Protein AF-A0AAU8ZPM2-F1 (afdb_monomer)

pLDDT: mean 75.2, std 10.88, range [46.59, 88.56]

Foldseek 3Di:
DDPDDDWAKDKDWDWDCDPPPDIDIDIDMDTDHDPVCVPSVVVRVVVSCVCSPCPPPVVVVVVVVVVVVVVVVVD

Sequence (75 aa):
MSEQDKPSVKINITVTLNEAPCINVEVSKEFNIPENAPYIASFLEKIGEHIASEGTTTEAIKKAIKDTIKKRNIH

Secondary structure (DSSP, 8-state):
-------EEEEEEEEEE-STT-EEEEEEEEEE--TT-HHHHHHHHHHHHHHHSTTTHHHHHHHHHHHHHHHHTT-

Radius of gyration: 17.47 Å; Cα contacts (8 Å, |Δi|>4): 70; chains: 1; bounding box: 35×18×57 Å

Mean predicted aligned error: 9.03 Å

Structure (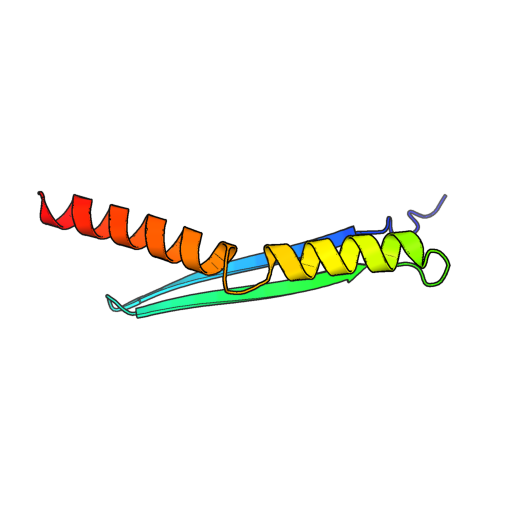mmCIF, N/CA/C/O backbone):
data_A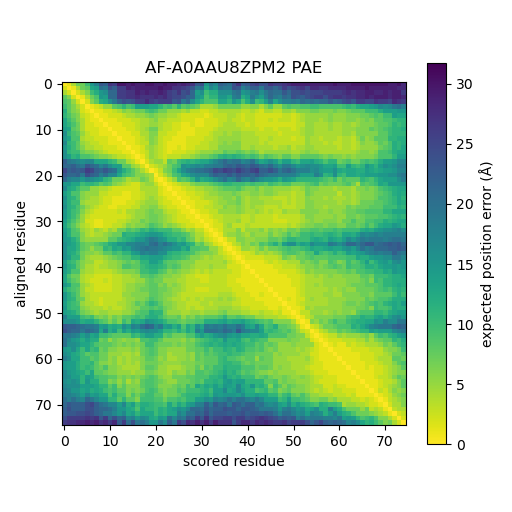F-A0AAU8ZPM2-F1
#
_entry.id   AF-A0AAU8ZPM2-F1
#
loop_
_atom_site.group_PDB
_atom_site.id
_atom_site.type_symbol
_atom_site.label_atom_id
_atom_site.label_alt_id
_atom_site.label_comp_id
_atom_site.label_asym_id
_atom_site.label_entity_id
_atom_site.label_seq_id
_atom_site.pdbx_PDB_ins_code
_atom_site.Cartn_x
_atom_site.Cartn_y
_atom_site.Cartn_z
_atom_site.occupancy
_atom_site.B_iso_or_equiv
_atom_site.auth_seq_id
_atom_site.auth_comp_id
_atom_site.auth_asym_id
_atom_site.auth_atom_id
_atom_site.pdbx_PDB_model_num
ATOM 1 N N . MET A 1 1 ? -1.120 10.748 -31.338 1.00 46.59 1 MET A N 1
ATOM 2 C CA . MET A 1 1 ? -0.011 10.133 -30.581 1.00 46.59 1 MET A CA 1
ATOM 3 C C . MET A 1 1 ? -0.661 9.317 -29.487 1.00 46.59 1 MET A C 1
ATOM 5 O O . MET A 1 1 ? -1.329 9.911 -28.653 1.00 46.59 1 MET A O 1
ATOM 9 N N . SER A 1 2 ? -0.613 7.992 -29.593 1.00 47.94 2 SER A N 1
ATOM 10 C CA . SER A 1 2 ? -1.256 7.080 -28.643 1.00 47.94 2 SER A CA 1
ATOM 11 C C . SER A 1 2 ? -0.643 7.270 -27.255 1.00 47.94 2 SER A C 1
ATOM 13 O O . SER A 1 2 ? 0.579 7.379 -27.154 1.00 47.94 2 SER A O 1
ATOM 15 N N . GLU A 1 3 ? -1.475 7.348 -26.214 1.00 57.72 3 GLU A N 1
ATOM 16 C CA . GLU A 1 3 ? -1.062 7.315 -24.806 1.00 57.72 3 GLU A CA 1
ATOM 17 C C . GLU A 1 3 ? -0.376 5.974 -24.529 1.00 57.72 3 GLU A C 1
ATOM 19 O O . GLU A 1 3 ? -1.000 5.023 -24.080 1.00 57.72 3 GLU A O 1
ATOM 24 N N . GLN A 1 4 ? 0.904 5.853 -24.870 1.00 55.09 4 GLN A N 1
ATOM 2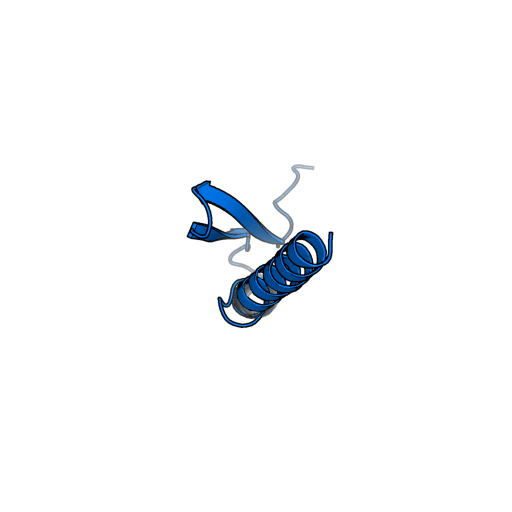5 C CA . GLN A 1 4 ? 1.709 4.750 -24.373 1.00 55.09 4 GLN A CA 1
ATOM 26 C C . GLN A 1 4 ? 1.844 4.934 -22.860 1.00 55.09 4 GLN A C 1
ATOM 28 O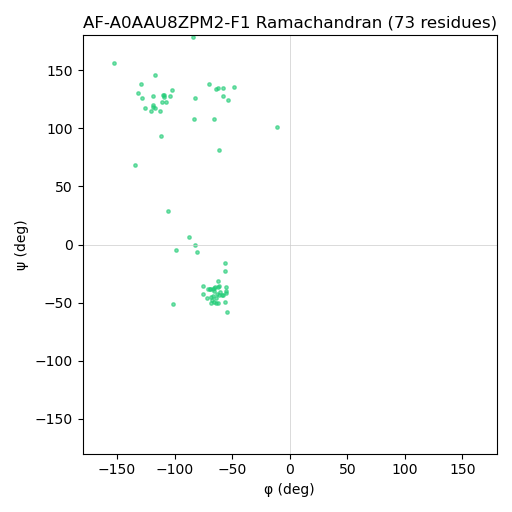 O . GLN A 1 4 ? 2.483 5.876 -22.387 1.00 55.09 4 GLN A O 1
ATOM 33 N N . ASP A 1 5 ? 1.144 4.053 -22.153 1.00 65.50 5 ASP A N 1
ATOM 34 C CA . ASP A 1 5 ? 1.225 3.696 -20.743 1.00 65.50 5 ASP A CA 1
ATOM 35 C C . ASP A 1 5 ? 2.453 4.245 -20.006 1.00 65.50 5 ASP A C 1
ATOM 37 O O . ASP A 1 5 ? 3.570 3.731 -20.101 1.00 65.50 5 ASP A O 1
ATOM 41 N N . LYS A 1 6 ? 2.244 5.324 -19.243 1.00 79.56 6 LYS A N 1
ATOM 42 C CA . LYS A 1 6 ? 3.286 5.863 -18.367 1.00 79.56 6 LYS A CA 1
ATOM 43 C C . LYS A 1 6 ? 3.617 4.828 -17.286 1.00 79.56 6 LYS A C 1
ATOM 45 O O . LYS A 1 6 ? 2.686 4.338 -16.636 1.00 79.56 6 L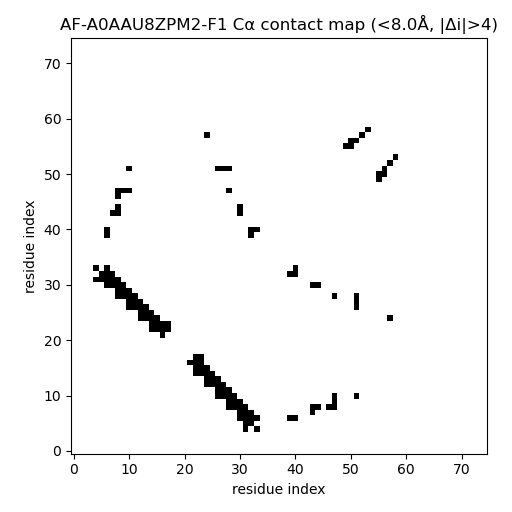YS A O 1
ATOM 50 N N . PRO A 1 7 ? 4.914 4.570 -17.023 1.00 84.94 7 PRO A N 1
ATOM 51 C CA . PRO A 1 7 ? 5.314 3.670 -15.958 1.00 84.94 7 PRO A CA 1
ATOM 52 C C . PRO A 1 7 ? 4.674 4.079 -14.634 1.00 84.94 7 PRO A C 1
ATOM 54 O O . PRO A 1 7 ? 4.811 5.227 -14.203 1.00 84.94 7 PRO A O 1
ATOM 57 N N . SER A 1 8 ? 3.958 3.163 -14.000 1.00 87.31 8 SER A N 1
ATOM 58 C CA . SER A 1 8 ? 3.219 3.456 -12.778 1.00 87.31 8 SER A CA 1
ATOM 59 C C . SER A 1 8 ? 3.053 2.222 -11.900 1.00 87.31 8 SER A C 1
ATOM 61 O O . SER A 1 8 ? 3.106 1.081 -12.354 1.00 87.31 8 SER A O 1
ATOM 63 N N . VAL A 1 9 ? 2.860 2.475 -10.608 1.00 87.75 9 VAL A N 1
ATOM 64 C CA . VAL A 1 9 ? 2.385 1.489 -9.641 1.00 87.75 9 VAL A CA 1
ATOM 65 C C . VAL A 1 9 ? 1.069 1.999 -9.077 1.00 87.75 9 VAL A C 1
ATOM 67 O O . VAL A 1 9 ? 0.976 3.143 -8.626 1.00 87.75 9 VAL A O 1
ATOM 70 N N . LYS A 1 10 ? 0.041 1.160 -9.119 1.00 88.44 10 LYS A N 1
ATOM 71 C CA . LYS A 1 10 ? -1.259 1.415 -8.508 1.00 88.44 10 LYS A CA 1
ATOM 72 C C . LYS A 1 10 ? -1.407 0.495 -7.307 1.00 88.44 10 LYS A C 1
ATOM 74 O O . LYS A 1 10 ? -1.201 -0.710 -7.414 1.00 88.44 10 LYS A O 1
ATOM 79 N N . ILE A 1 11 ? -1.759 1.070 -6.164 1.00 86.38 11 ILE A N 1
ATOM 80 C CA . ILE A 1 11 ? -1.964 0.341 -4.912 1.00 86.38 11 ILE A CA 1
ATOM 81 C C . ILE A 1 11 ? -3.412 0.564 -4.500 1.00 86.38 11 ILE A C 1
ATOM 83 O O . ILE A 1 11 ? -3.817 1.704 -4.272 1.00 86.38 11 ILE A O 1
ATOM 87 N N . ASN A 1 12 ? -4.191 -0.510 -4.423 1.00 86.12 12 ASN A N 1
ATOM 88 C CA . ASN A 1 12 ? -5.557 -0.467 -3.918 1.00 86.12 12 ASN A CA 1
ATOM 89 C C . ASN A 1 12 ? -5.566 -1.050 -2.507 1.00 86.12 12 ASN A C 1
ATOM 91 O O . ASN A 1 12 ? -5.070 -2.152 -2.277 1.00 86.12 12 ASN A O 1
ATOM 95 N N . ILE A 1 13 ? -6.132 -0.298 -1.569 1.00 84.19 13 ILE A N 1
ATOM 96 C CA . ILE A 1 13 ? -6.276 -0.711 -0.176 1.00 84.19 13 ILE A CA 1
ATOM 97 C C . ILE A 1 13 ? -7.768 -0.787 0.115 1.00 84.19 13 ILE A C 1
ATOM 99 O O . ILE A 1 13 ? -8.464 0.229 0.064 1.00 84.19 13 ILE A O 1
ATOM 103 N N . THR A 1 14 ? -8.244 -1.980 0.440 1.00 83.62 14 THR A N 1
ATOM 104 C CA . THR A 1 14 ? -9.627 -2.226 0.838 1.00 83.62 14 THR A CA 1
ATOM 105 C C . THR A 1 14 ? -9.654 -2.505 2.332 1.00 83.62 14 THR A C 1
ATOM 107 O O . THR A 1 14 ? -8.989 -3.418 2.816 1.00 83.62 14 THR A O 1
ATOM 110 N N . VAL A 1 15 ? -10.427 -1.711 3.072 1.00 81.44 15 VAL A N 1
ATOM 111 C CA . VAL A 1 15 ? -10.663 -1.922 4.504 1.00 81.44 15 VAL A CA 1
ATOM 112 C C . VAL A 1 15 ? -12.125 -2.292 4.690 1.00 81.44 15 VAL A C 1
ATOM 114 O O . VAL A 1 15 ? -13.009 -1.471 4.447 1.00 81.44 15 VAL A O 1
ATOM 117 N N . THR A 1 16 ? -12.371 -3.515 5.146 1.00 81.94 16 THR A N 1
ATOM 118 C CA . THR A 1 16 ? -13.719 -4.035 5.382 1.00 81.94 16 THR A CA 1
ATOM 119 C C . THR A 1 16 ? -13.945 -4.196 6.876 1.00 81.94 16 THR A C 1
ATOM 121 O O . THR A 1 16 ? -13.208 -4.911 7.558 1.00 81.94 16 THR A O 1
ATOM 124 N N . LEU A 1 17 ? -14.979 -3.530 7.387 1.00 74.81 17 LEU A N 1
ATOM 125 C CA . LEU A 1 17 ? -15.462 -3.726 8.749 1.00 74.81 17 LEU A CA 1
ATOM 126 C C . LEU A 1 17 ? -16.400 -4.938 8.750 1.00 74.81 17 LEU A C 1
ATOM 128 O O . LEU A 1 17 ? -17.511 -4.849 8.232 1.00 74.81 17 LEU A O 1
ATOM 132 N N . ASN A 1 18 ? -15.954 -6.057 9.319 1.00 68.62 18 ASN A N 1
ATOM 133 C CA . ASN A 1 18 ? -16.855 -7.157 9.659 1.00 68.62 18 ASN A CA 1
ATOM 134 C C . ASN A 1 18 ? -17.493 -6.861 11.028 1.00 68.62 18 ASN A C 1
ATOM 136 O O . ASN A 1 18 ? -17.203 -5.834 11.652 1.00 68.62 18 ASN A O 1
ATOM 140 N N . GLU A 1 19 ? -18.384 -7.735 11.507 1.00 67.75 19 GLU A N 1
ATOM 141 C CA . GLU A 1 19 ? -18.924 -7.608 12.865 1.00 67.75 19 GLU A CA 1
ATOM 142 C C . GLU A 1 19 ? -17.791 -7.388 13.882 1.00 67.75 19 GLU A C 1
ATOM 144 O O . GLU A 1 19 ? -16.721 -8.003 13.805 1.00 67.75 19 GLU A O 1
ATOM 149 N N . ALA A 1 20 ? -17.997 -6.443 14.804 1.00 57.41 20 ALA A N 1
ATOM 150 C CA . ALA A 1 20 ? -16.952 -6.010 15.720 1.00 57.41 20 ALA A CA 1
ATOM 151 C C . ALA A 1 20 ? -16.415 -7.200 16.545 1.0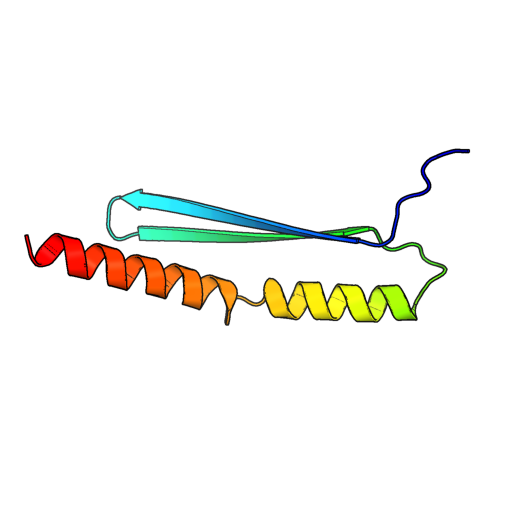0 57.41 20 ALA A C 1
ATOM 153 O O . ALA A 1 20 ? -17.221 -7.952 17.091 1.00 57.41 20 ALA A O 1
ATOM 154 N N . PRO A 1 21 ? -15.085 -7.361 16.709 1.00 58.31 21 PRO A N 1
ATOM 155 C CA . PRO A 1 21 ? -13.992 -6.473 16.306 1.00 58.31 21 PRO A CA 1
ATOM 156 C C . PRO A 1 21 ? -13.209 -6.977 15.073 1.00 58.31 21 PRO A C 1
ATOM 158 O O . PRO A 1 21 ? -12.011 -6.710 14.963 1.00 58.31 21 PRO A O 1
ATOM 161 N N . CYS A 1 22 ? -13.832 -7.732 14.167 1.00 62.88 22 CYS A N 1
ATOM 162 C CA . CYS A 1 22 ? -13.135 -8.271 13.001 1.00 62.88 22 CYS A CA 1
ATOM 163 C C . CYS A 1 22 ? -13.036 -7.229 11.882 1.00 62.88 22 CYS A C 1
ATOM 165 O O . CYS A 1 22 ? -14.033 -6.674 11.431 1.00 62.88 22 CYS A O 1
ATOM 167 N N . ILE A 1 23 ? -11.819 -6.976 11.407 1.00 68.31 23 ILE A N 1
ATOM 168 C CA . ILE A 1 23 ? -11.553 -6.078 10.281 1.00 68.31 23 ILE A CA 1
ATOM 169 C C . ILE A 1 23 ? -10.616 -6.803 9.338 1.00 68.31 23 ILE A C 1
ATOM 171 O O . ILE A 1 23 ? -9.592 -7.335 9.770 1.00 68.31 23 ILE A O 1
ATOM 175 N N . ASN A 1 24 ? -10.979 -6.814 8.063 1.00 76.69 24 ASN A N 1
ATOM 176 C CA . ASN A 1 24 ? -10.135 -7.338 7.007 1.00 76.69 24 ASN A CA 1
ATOM 177 C C . ASN A 1 24 ? -9.481 -6.166 6.270 1.00 76.69 24 ASN A C 1
ATOM 179 O O . ASN A 1 24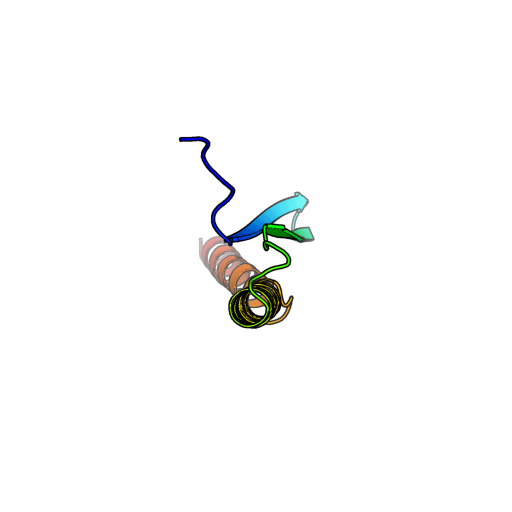 ? -10.157 -5.189 5.934 1.00 76.69 24 ASN A O 1
ATOM 183 N N . VAL A 1 25 ? -8.173 -6.253 6.047 1.00 78.38 25 VAL A N 1
ATOM 184 C CA . VAL A 1 25 ? -7.424 -5.282 5.246 1.00 78.38 25 VAL A CA 1
ATOM 185 C C . VAL A 1 25 ? -6.801 -6.048 4.099 1.00 78.38 25 VAL A C 1
ATOM 187 O O . VAL A 1 25 ? -5.940 -6.896 4.315 1.00 78.38 25 VAL A O 1
ATOM 190 N N . GLU A 1 26 ? -7.234 -5.733 2.889 1.00 82.00 26 GLU A N 1
ATOM 191 C CA . GLU A 1 26 ? -6.701 -6.315 1.666 1.00 82.00 26 GLU A CA 1
ATOM 192 C C . GLU A 1 26 ? -5.923 -5.242 0.918 1.00 82.00 26 GLU A C 1
ATOM 194 O O . GLU A 1 26 ? -6.421 -4.138 0.682 1.00 82.00 26 GLU A O 1
ATOM 199 N N . VAL A 1 27 ? -4.687 -5.562 0.548 1.00 82.88 27 VAL A N 1
ATOM 200 C CA . VAL A 1 27 ? -3.828 -4.674 -0.232 1.00 82.88 27 VAL A CA 1
ATOM 201 C C . VAL A 1 27 ? -3.501 -5.371 -1.543 1.00 82.88 27 VAL A C 1
ATOM 203 O O . VAL A 1 27 ? -2.913 -6.450 -1.546 1.00 82.88 27 VAL A O 1
ATOM 206 N N . SER A 1 28 ? -3.876 -4.760 -2.664 1.00 85.00 28 SER A N 1
ATOM 207 C CA . SER A 1 28 ? -3.512 -5.229 -4.000 1.00 85.00 28 SER A CA 1
ATOM 208 C C . SER A 1 28 ? -2.652 -4.195 -4.716 1.00 85.00 28 SER A C 1
ATOM 210 O O . SER A 1 28 ? -2.792 -2.986 -4.517 1.00 85.00 28 SER A O 1
ATOM 212 N N . LYS A 1 29 ? -1.721 -4.680 -5.538 1.00 86.44 29 LYS A N 1
ATOM 213 C CA . LYS A 1 29 ? -0.783 -3.853 -6.297 1.00 86.44 29 LYS A CA 1
ATOM 214 C C . LYS A 1 29 ? -0.803 -4.250 -7.766 1.00 86.44 29 LYS A C 1
ATOM 216 O O . LYS A 1 29 ? -0.827 -5.435 -8.087 1.00 86.44 29 LYS A O 1
ATOM 221 N N . GLU A 1 30 ? -0.783 -3.253 -8.633 1.00 88.06 30 GLU A N 1
ATOM 222 C CA . GLU A 1 30 ? -0.763 -3.394 -10.084 1.00 88.06 30 GLU A CA 1
ATOM 223 C C . GLU A 1 30 ? 0.391 -2.549 -10.627 1.00 88.06 30 GLU A C 1
ATOM 225 O O . GLU A 1 30 ? 0.513 -1.365 -10.302 1.00 88.06 30 GLU A O 1
ATOM 230 N N . PHE A 1 31 ? 1.265 -3.172 -11.414 1.00 85.69 31 PHE A N 1
ATOM 231 C CA . PHE A 1 31 ? 2.422 -2.518 -12.012 1.00 85.69 31 PHE A CA 1
ATOM 232 C C . PHE A 1 31 ? 2.209 -2.379 -13.509 1.00 85.69 31 PHE A C 1
ATOM 234 O O . PHE A 1 31 ? 1.962 -3.362 -14.202 1.00 85.69 31 PHE A O 1
ATOM 241 N N . ASN A 1 32 ? 2.365 -1.158 -13.998 1.00 87.00 32 ASN A N 1
ATOM 242 C CA . ASN A 1 32 ? 2.418 -0.860 -15.414 1.00 87.00 32 ASN A CA 1
ATOM 243 C C . ASN A 1 32 ? 3.845 -0.414 -15.721 1.00 87.00 32 ASN A C 1
ATOM 245 O O . ASN A 1 32 ? 4.203 0.735 -15.472 1.00 87.00 32 ASN A O 1
ATOM 249 N N . ILE A 1 33 ? 4.699 -1.347 -16.136 1.00 82.38 33 ILE A N 1
ATOM 250 C CA . ILE A 1 33 ? 6.127 -1.108 -16.347 1.00 82.38 33 ILE A CA 1
ATOM 251 C C . ILE A 1 33 ? 6.470 -1.537 -17.777 1.00 82.38 33 ILE A C 1
ATOM 253 O O . ILE A 1 33 ? 6.346 -2.719 -18.092 1.00 82.38 33 ILE A O 1
ATOM 257 N N . PRO A 1 34 ? 6.930 -0.621 -18.646 1.00 77.50 34 PRO A N 1
ATOM 258 C CA . PRO A 1 34 ? 7.419 -1.003 -19.962 1.00 77.50 34 PRO A CA 1
ATOM 259 C C . PRO A 1 34 ? 8.745 -1.767 -19.841 1.00 77.50 34 PRO A C 1
ATOM 261 O O . PRO A 1 34 ? 9.640 -1.356 -19.098 1.00 77.50 34 PRO A O 1
ATOM 264 N N . GLU A 1 35 ? 8.905 -2.834 -20.631 1.00 73.75 35 GLU A N 1
ATOM 265 C CA . GLU A 1 35 ? 10.090 -3.718 -20.628 1.00 73.75 35 GLU A CA 1
ATOM 266 C C . GLU A 1 35 ? 11.414 -2.969 -20.872 1.00 73.75 35 GLU A C 1
ATOM 268 O O . GLU A 1 35 ? 12.486 -3.393 -20.444 1.00 73.75 35 GLU A O 1
ATOM 273 N N . ASN A 1 36 ? 11.338 -1.796 -21.502 1.00 76.75 36 ASN A N 1
ATOM 274 C CA . ASN A 1 36 ? 12.490 -1.032 -21.972 1.00 76.75 36 ASN A CA 1
ATOM 275 C C . ASN A 1 36 ? 13.082 -0.088 -20.903 1.00 76.75 36 ASN A C 1
ATOM 277 O O . ASN A 1 36 ? 13.958 0.717 -21.223 1.00 76.75 36 ASN A O 1
ATOM 281 N N . ALA A 1 37 ? 12.605 -0.132 -19.651 1.00 71.06 37 ALA A N 1
ATOM 282 C CA . ALA A 1 37 ? 13.016 0.797 -18.592 1.00 71.06 37 ALA A CA 1
ATOM 283 C C . ALA A 1 37 ? 13.327 0.096 -17.247 1.00 71.06 37 ALA A C 1
ATOM 285 O O . ALA A 1 37 ? 12.631 0.324 -16.252 1.00 71.06 37 ALA A O 1
ATOM 286 N N . PRO A 1 38 ? 14.409 -0.705 -17.161 1.00 75.19 38 PRO A N 1
ATOM 287 C CA . PRO A 1 38 ? 14.708 -1.542 -15.989 1.00 75.19 38 PRO A CA 1
ATOM 288 C C . PRO A 1 38 ? 14.945 -0.744 -14.695 1.00 75.19 38 PRO A C 1
ATOM 290 O O . PRO A 1 38 ? 14.602 -1.197 -13.605 1.00 75.19 38 PRO A O 1
ATOM 293 N N . TYR A 1 39 ? 15.481 0.477 -14.791 1.00 80.31 39 TYR A N 1
ATOM 294 C CA . TYR A 1 39 ? 15.657 1.350 -13.624 1.00 80.31 39 TYR A CA 1
ATOM 295 C C . TYR A 1 39 ? 14.324 1.853 -13.059 1.00 80.31 39 TYR A C 1
ATOM 297 O O . TYR A 1 39 ? 14.158 1.936 -11.843 1.00 80.31 39 TYR A O 1
ATOM 305 N N . ILE A 1 40 ? 13.369 2.165 -13.939 1.00 82.94 40 ILE A N 1
ATOM 306 C CA . ILE A 1 40 ? 12.028 2.606 -13.546 1.00 82.94 40 ILE A CA 1
ATOM 307 C C . ILE A 1 40 ? 11.257 1.422 -12.957 1.00 82.94 40 ILE A C 1
ATOM 309 O O . ILE A 1 40 ? 10.593 1.587 -11.938 1.00 82.94 40 ILE A O 1
ATOM 313 N N . ALA A 1 41 ? 11.428 0.229 -13.534 1.00 82.69 41 ALA A N 1
ATOM 314 C CA . ALA A 1 41 ? 10.881 -1.014 -13.006 1.00 82.69 41 ALA A CA 1
ATOM 315 C C . ALA A 1 41 ? 11.299 -1.244 -11.548 1.00 82.69 41 ALA A C 1
ATOM 317 O O . ALA A 1 41 ? 10.455 -1.265 -10.655 1.00 82.69 41 ALA A O 1
ATOM 318 N N . SER A 1 42 ? 12.613 -1.286 -11.296 1.00 85.62 42 SER A N 1
ATOM 319 C CA . SER A 1 42 ? 13.157 -1.552 -9.960 1.00 85.62 42 SER A CA 1
ATOM 320 C C . SER A 1 42 ? 12.742 -0.496 -8.931 1.00 85.62 42 SER A C 1
ATOM 322 O O . SER A 1 42 ? 12.515 -0.809 -7.761 1.00 85.62 42 SER A O 1
ATOM 324 N N . PHE A 1 43 ? 12.636 0.771 -9.341 1.00 88.56 43 PHE A N 1
ATOM 325 C CA . PHE A 1 43 ? 12.169 1.835 -8.458 1.00 88.56 43 PHE A CA 1
ATOM 326 C C . PHE A 1 43 ? 10.687 1.675 -8.092 1.00 88.56 43 PHE A C 1
ATOM 328 O O . PHE A 1 43 ? 10.340 1.745 -6.911 1.00 88.56 43 PHE A O 1
ATOM 335 N N . LEU A 1 44 ? 9.823 1.431 -9.082 1.00 88.12 44 LEU A N 1
ATOM 336 C CA . LEU A 1 44 ? 8.386 1.264 -8.863 1.00 88.12 44 LEU A CA 1
ATOM 337 C C . LEU A 1 44 ? 8.079 0.005 -8.049 1.00 88.12 44 LEU A C 1
ATOM 339 O O . LEU A 1 44 ? 7.255 0.075 -7.140 1.00 88.12 44 LEU A O 1
ATOM 343 N N . GLU A 1 45 ? 8.780 -1.101 -8.303 1.00 86.50 45 GLU A N 1
ATOM 344 C CA . GLU A 1 45 ? 8.694 -2.328 -7.502 1.00 86.50 45 GLU A CA 1
ATOM 345 C C . GLU A 1 45 ? 9.007 -2.060 -6.031 1.00 86.50 45 GLU A C 1
ATOM 347 O O . GLU A 1 45 ? 8.193 -2.389 -5.168 1.00 86.50 45 GLU A O 1
ATOM 352 N N . LYS A 1 46 ? 10.119 -1.371 -5.737 1.00 87.75 46 LYS A N 1
ATOM 353 C CA . LYS A 1 46 ? 10.494 -1.014 -4.359 1.00 87.75 46 LYS A CA 1
ATOM 354 C C . LYS A 1 46 ? 9.450 -0.138 -3.675 1.00 87.75 46 LYS A C 1
ATOM 356 O O . LYS A 1 46 ? 9.163 -0.350 -2.499 1.00 87.75 46 LYS A O 1
ATOM 361 N N . ILE A 1 47 ? 8.870 0.832 -4.386 1.00 86.19 47 ILE A N 1
ATOM 362 C CA . ILE A 1 47 ? 7.768 1.649 -3.854 1.00 86.19 47 ILE A CA 1
ATOM 363 C C . ILE A 1 47 ? 6.559 0.768 -3.541 1.00 86.19 47 ILE A C 1
ATOM 365 O O . ILE A 1 47 ? 6.011 0.842 -2.440 1.00 86.19 47 ILE A O 1
ATOM 369 N N . GLY A 1 48 ? 6.154 -0.066 -4.500 1.00 83.88 48 GLY A N 1
ATOM 370 C CA . GLY A 1 48 ? 5.017 -0.965 -4.358 1.00 83.88 48 GLY A CA 1
ATOM 371 C C . GLY A 1 48 ? 5.193 -1.926 -3.190 1.00 83.88 48 GLY A C 1
ATOM 372 O O . GLY A 1 48 ? 4.268 -2.105 -2.410 1.00 83.88 48 GLY A O 1
ATOM 373 N N . GLU A 1 49 ? 6.379 -2.503 -3.022 1.00 83.50 49 GLU A N 1
ATOM 374 C CA . GLU A 1 49 ? 6.704 -3.371 -1.890 1.00 83.50 49 GLU A CA 1
ATOM 375 C C . GLU A 1 49 ? 6.730 -2.624 -0.566 1.00 83.50 49 GLU A C 1
ATOM 377 O O . GLU A 1 49 ? 6.168 -3.115 0.406 1.00 83.50 49 GLU A O 1
ATOM 382 N N . HIS A 1 50 ? 7.330 -1.436 -0.508 1.00 83.00 50 HIS A N 1
ATOM 383 C CA . HIS A 1 50 ? 7.414 -0.686 0.739 1.00 83.00 50 HIS A CA 1
ATOM 384 C C . HIS A 1 50 ? 6.024 -0.273 1.241 1.00 83.00 50 HIS A C 1
ATOM 386 O O . HIS A 1 50 ? 5.694 -0.494 2.407 1.00 83.00 50 HIS A O 1
ATOM 392 N N . ILE A 1 51 ? 5.185 0.259 0.346 1.00 77.69 51 ILE A N 1
ATOM 393 C CA . ILE A 1 51 ? 3.836 0.730 0.682 1.00 77.69 51 ILE A CA 1
ATOM 394 C C . ILE A 1 51 ? 2.868 -0.441 0.885 1.00 77.69 51 ILE A C 1
ATOM 396 O O . ILE A 1 51 ? 2.072 -0.413 1.824 1.00 77.69 51 ILE A O 1
ATOM 400 N N . ALA A 1 52 ? 2.918 -1.467 0.030 1.00 69.81 52 ALA A N 1
ATOM 401 C CA . ALA A 1 52 ? 2.041 -2.630 0.157 1.00 69.81 52 ALA A CA 1
ATOM 402 C C . ALA A 1 52 ? 2.526 -3.640 1.202 1.00 69.81 52 ALA A C 1
ATOM 404 O O . ALA A 1 52 ? 1.802 -4.592 1.488 1.00 69.81 52 ALA A O 1
ATOM 405 N N . SER A 1 53 ? 3.721 -3.460 1.780 1.00 68.50 53 SER A N 1
ATOM 406 C CA . SER A 1 53 ? 4.141 -4.292 2.899 1.00 68.50 53 SER A CA 1
ATOM 407 C C . SER A 1 53 ? 3.120 -4.157 4.024 1.00 68.50 53 SER A C 1
ATOM 409 O O . SER A 1 53 ? 2.772 -3.058 4.473 1.00 68.50 53 SER A O 1
ATOM 411 N N . GLU A 1 54 ? 2.651 -5.309 4.496 1.00 60.94 54 GLU A N 1
ATOM 412 C CA . GLU A 1 54 ? 1.686 -5.416 5.588 1.00 60.94 54 GLU A CA 1
ATOM 413 C C . GLU A 1 54 ? 2.168 -4.708 6.868 1.00 60.94 54 GLU A C 1
ATOM 415 O O . GLU A 1 54 ? 1.379 -4.426 7.760 1.00 60.94 54 GLU A O 1
ATOM 420 N N . GLY A 1 55 ? 3.457 -4.379 6.979 1.00 62.31 55 GLY A N 1
ATOM 421 C CA . GLY A 1 55 ? 4.026 -3.762 8.170 1.00 62.31 55 GLY A CA 1
ATOM 422 C C . GLY A 1 55 ? 3.690 -2.282 8.357 1.00 62.31 55 GLY A C 1
ATOM 423 O O . GLY A 1 55 ? 3.531 -1.850 9.492 1.00 62.31 55 GLY A O 1
ATOM 424 N N . THR A 1 56 ? 3.598 -1.471 7.299 1.00 69.81 56 THR A N 1
ATOM 425 C CA . THR A 1 56 ? 3.445 -0.007 7.469 1.00 69.81 56 THR A CA 1
ATOM 426 C C . THR A 1 56 ? 2.009 0.450 7.259 1.00 69.81 56 THR A C 1
ATOM 428 O O . THR A 1 56 ? 1.433 1.108 8.128 1.00 69.81 56 THR A O 1
ATOM 431 N N . THR A 1 57 ? 1.397 0.064 6.141 1.00 72.25 57 THR A N 1
ATOM 432 C CA . THR A 1 57 ? 0.036 0.493 5.795 1.00 72.25 57 THR A CA 1
ATOM 433 C C . THR A 1 57 ? -1.002 -0.192 6.680 1.00 72.25 57 THR A C 1
ATOM 435 O O . THR A 1 57 ? -1.854 0.479 7.265 1.00 72.25 57 THR A O 1
ATOM 438 N N . THR A 1 58 ? -0.893 -1.508 6.877 1.00 72.12 58 THR A N 1
ATOM 439 C CA . THR A 1 58 ? -1.833 -2.247 7.728 1.00 72.12 58 THR A CA 1
ATOM 440 C C . THR A 1 58 ? -1.712 -1.837 9.194 1.00 72.12 58 THR A C 1
ATOM 442 O O . THR A 1 58 ? -2.732 -1.685 9.864 1.00 72.12 58 THR A O 1
ATOM 445 N N . GLU A 1 59 ? -0.504 -1.586 9.708 1.00 77.69 59 GLU A N 1
ATOM 446 C CA . GLU A 1 59 ? -0.331 -1.122 11.092 1.00 77.69 59 GLU A CA 1
ATOM 447 C C . GLU A 1 59 ? -0.847 0.306 11.306 1.00 77.69 59 GLU A C 1
ATOM 449 O O . GLU A 1 59 ? -1.491 0.575 12.325 1.00 77.69 59 GLU A O 1
ATOM 454 N N . ALA A 1 60 ? -0.654 1.213 10.342 1.00 77.44 60 ALA A N 1
ATOM 455 C CA . ALA A 1 60 ? -1.240 2.552 10.400 1.00 77.44 60 ALA A CA 1
ATOM 456 C C . ALA A 1 60 ? -2.779 2.495 10.428 1.00 77.44 60 ALA A C 1
ATOM 458 O O . ALA A 1 60 ? -3.408 3.169 11.251 1.00 77.44 60 ALA A O 1
ATOM 459 N N . ILE A 1 61 ? -3.382 1.636 9.599 1.00 79.19 61 ILE A N 1
ATOM 460 C CA . ILE A 1 61 ? -4.833 1.407 9.565 1.00 79.19 61 ILE A CA 1
ATOM 461 C C . ILE A 1 61 ? -5.313 0.809 10.896 1.00 79.19 61 ILE A C 1
ATOM 463 O O . ILE A 1 61 ? -6.211 1.366 11.533 1.00 79.19 61 ILE A O 1
ATOM 467 N N . LYS A 1 62 ? -4.666 -0.257 11.389 1.00 76.12 62 LYS A N 1
ATOM 468 C CA . LYS A 1 62 ? -4.964 -0.864 12.702 1.00 76.12 62 LYS A CA 1
ATOM 469 C C . LYS A 1 62 ? -4.866 0.154 13.842 1.00 76.12 62 LYS A C 1
ATOM 471 O O . LYS A 1 62 ? -5.693 0.127 14.757 1.00 76.12 62 LYS A O 1
ATOM 476 N N . LYS A 1 63 ? -3.879 1.055 13.814 1.00 80.94 63 LYS A N 1
ATOM 477 C CA . LYS A 1 63 ? -3.718 2.112 14.823 1.00 80.94 63 LYS A CA 1
ATOM 478 C C . LYS A 1 63 ? -4.867 3.119 14.779 1.00 80.94 63 LYS A C 1
ATOM 480 O O . LYS A 1 63 ? -5.479 3.358 15.818 1.00 80.94 63 LYS A O 1
ATOM 485 N N . ALA A 1 64 ? -5.203 3.645 13.600 1.00 79.88 64 ALA A N 1
ATOM 486 C CA . ALA A 1 64 ? -6.313 4.588 13.434 1.00 79.88 64 ALA A CA 1
ATOM 487 C C . ALA A 1 64 ? -7.642 4.013 13.966 1.00 79.88 64 ALA A C 1
ATOM 489 O O . ALA A 1 64 ? -8.438 4.712 14.601 1.00 79.88 64 ALA A O 1
ATOM 490 N N . ILE A 1 65 ? -7.844 2.707 13.786 1.00 74.44 65 ILE A N 1
ATOM 491 C CA . ILE A 1 65 ? -8.997 1.982 14.324 1.00 74.44 65 ILE A CA 1
ATOM 492 C C . ILE A 1 65 ? -8.939 1.888 15.853 1.00 74.44 65 ILE A C 1
ATOM 494 O O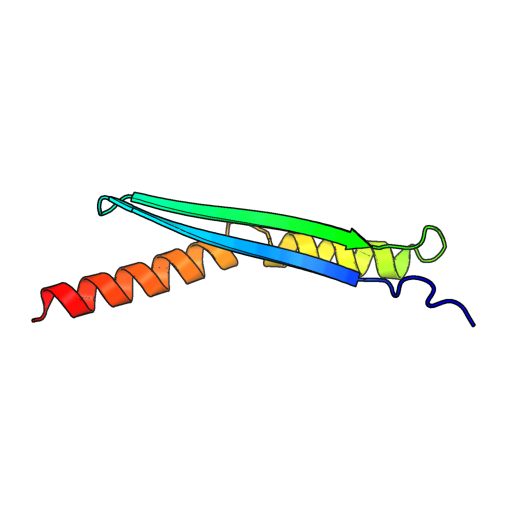 . ILE A 1 65 ? -9.922 2.225 16.513 1.00 74.44 65 ILE A O 1
ATOM 498 N N . LYS A 1 66 ? -7.810 1.454 16.438 1.00 74.44 66 LYS A N 1
ATOM 499 C CA . LYS A 1 66 ? -7.645 1.382 17.905 1.00 74.44 66 LYS A CA 1
ATOM 500 C C . LYS A 1 66 ? -7.920 2.732 18.564 1.00 74.44 66 LYS A C 1
ATOM 502 O O . LYS A 1 66 ? -8.589 2.780 19.596 1.00 74.44 66 LYS A O 1
ATOM 507 N N . ASP A 1 67 ? -7.446 3.812 17.955 1.00 79.88 67 ASP A N 1
ATOM 508 C CA . ASP A 1 67 ? -7.676 5.170 18.444 1.00 79.88 67 ASP A CA 1
ATOM 509 C C . ASP A 1 67 ? -9.164 5.556 18.356 1.00 79.88 67 ASP A C 1
ATOM 511 O O . ASP A 1 67 ? -9.703 6.170 19.278 1.00 79.88 67 ASP A O 1
ATOM 515 N N . THR A 1 68 ? -9.861 5.127 17.301 1.00 72.69 68 THR A N 1
ATOM 516 C CA . THR A 1 68 ? -11.308 5.345 17.130 1.00 72.69 68 THR A CA 1
ATOM 517 C C . THR A 1 68 ? -12.147 4.552 18.140 1.00 72.69 68 THR A C 1
ATOM 519 O O . THR A 1 68 ? -13.042 5.118 18.769 1.00 72.69 68 THR A O 1
ATOM 522 N N . ILE A 1 69 ? -11.841 3.268 18.366 1.00 70.12 69 ILE A N 1
ATOM 523 C CA . ILE A 1 69 ? -12.539 2.433 19.364 1.00 70.12 69 ILE A CA 1
ATOM 524 C C . ILE A 1 69 ? -12.325 2.988 20.776 1.00 70.12 69 ILE A C 1
ATOM 526 O O . ILE A 1 69 ? -13.280 3.092 21.545 1.00 70.12 69 ILE A O 1
ATOM 530 N N . LYS A 1 70 ? -11.096 3.402 21.116 1.00 67.88 70 LYS A N 1
ATOM 531 C CA . LYS A 1 70 ? -10.809 4.038 22.412 1.00 67.88 70 LYS A CA 1
ATOM 532 C C . LYS A 1 70 ? -11.658 5.286 22.633 1.00 67.88 70 LYS A C 1
ATOM 534 O O . LYS A 1 70 ? -12.195 5.441 23.721 1.00 67.88 70 LYS A O 1
ATOM 539 N N . LYS A 1 71 ? -11.819 6.142 21.617 1.00 65.62 71 LYS A N 1
ATOM 540 C CA . LYS A 1 71 ? -12.689 7.327 21.713 1.00 65.62 71 LYS A CA 1
ATOM 541 C C . LYS A 1 71 ? -14.157 6.962 21.944 1.00 65.62 71 LYS A C 1
ATOM 543 O O . LYS A 1 71 ? -14.817 7.653 22.710 1.00 65.62 71 LYS A O 1
ATOM 548 N N . ARG A 1 72 ? -14.650 5.876 21.337 1.00 57.91 72 ARG A N 1
ATOM 549 C CA . ARG A 1 72 ? -16.032 5.404 21.525 1.00 57.91 72 ARG A CA 1
ATOM 550 C C . ARG A 1 72 ? -16.318 4.952 22.960 1.00 57.91 72 ARG A C 1
ATOM 552 O O . ARG A 1 72 ? -17.405 5.211 23.439 1.00 57.91 72 ARG A O 1
ATOM 559 N N . ASN A 1 73 ? -15.357 4.319 23.636 1.00 56.75 73 ASN A N 1
ATOM 560 C CA . ASN A 1 73 ? -15.529 3.809 25.008 1.00 56.75 73 ASN A CA 1
ATOM 561 C C . ASN A 1 73 ? -15.344 4.877 26.108 1.00 56.75 73 ASN A C 1
ATOM 563 O O . ASN A 1 73 ? -15.399 4.547 27.290 1.00 56.75 73 ASN A O 1
ATOM 567 N N . ILE A 1 74 ? -15.047 6.126 25.734 1.00 58.66 74 ILE A N 1
ATOM 568 C CA . ILE A 1 74 ? -14.925 7.273 26.654 1.00 58.66 74 ILE A CA 1
ATOM 569 C C . ILE A 1 74 ? -16.226 8.112 26.652 1.00 58.66 74 ILE A C 1
ATOM 571 O O . ILE A 1 74 ? -16.347 9.072 27.409 1.00 58.66 74 ILE A O 1
ATOM 575 N N . HIS A 1 75 ? -17.200 7.773 25.804 1.00 46.75 75 HIS A N 1
ATOM 576 C CA . HIS A 1 75 ? -18.578 8.285 25.838 1.00 46.75 75 HIS A CA 1
ATOM 577 C C . HIS A 1 75 ? -19.530 7.175 26.284 1.00 46.75 75 HIS A C 1
ATOM 579 O O . HIS A 1 75 ? -20.615 7.532 26.787 1.00 46.75 75 HIS A O 1
#

Nearest PDB structures (foldseek):
  6rhw-assembly1_H  TM=5.898E-01  e=4.412E+00  Staphylococcus aureus
  7nsg-assembly1_A  TM=3.438E-01  e=1.293E+00  Homo sapiens
  3cjl-assembly1_B  TM=3.054E-01  e=5.795E+00  Pectobacterium atrosepticum SCRI1043

Organism: Morganella morganii (NCBI:txid582)

Solvent-accessible surface area (backbone atoms only — not comparable to full-atom values): 4648 Å² total; per-residue (Å²): 132,83,86,73,77,70,71,45,67,48,75,50,77,48,79,44,81,50,74,87,90,45,68,50,76,48,73,48,78,49,78,46,63,62,89,90,38,67,72,59,41,57,51,43,50,52,50,50,49,59,56,62,31,68,73,54,50,51,44,52,52,55,46,58,48,5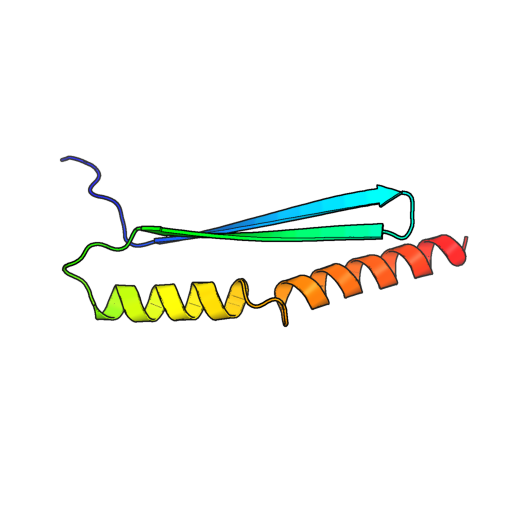2,55,50,53,55,57,58,76,75,110